Protein AF-A0A7W9UXQ5-F1 (afdb_monomer_lite)

Sequence (176 aa):
MRLSAMPLSDRRCRQCYKRSQRRKWVKCVKIIYSHMVSPLAALTPMPRRPRPPCSVPGCPELTARGGRCAAHEREANADRASRGGAVYTTRWQRIRRAYLYANPWCVLCGQPANVADHFPLSRREMIARGEVNPDAAKHLRPLCIGCHNRETARNQPGGFAAEARSRREASERPPF

Radius of gyration: 30.86 Å; chains: 1; bounding box: 68×86×68 Å

Secondary structure (DSSP, 8-state):
----------SSHHHHHHHHHTTTSSSSSSSS---S-----------PPPPPBPSSTT--PBPSSSS--HHHHHHHHHHHHHTTTTTT-HHHHHHHHHHHHH--B-TTT-SBP-EEEE-SS-HHHHHHTT-S-TTSGGGEEEE-HHHHHHHHHHHS--THHHHHHHHHHHHS----

Structure (mmCIF, N/CA/C/O backbone):
data_AF-A0A7W9UXQ5-F1
#
_entry.id   AF-A0A7W9UXQ5-F1
#
loop_
_atom_site.group_PDB
_atom_site.id
_atom_site.type_symbol
_atom_site.label_atom_id
_atom_site.label_alt_id
_atom_site.label_comp_id
_atom_site.label_asym_id
_atom_site.label_entity_id
_atom_site.label_seq_id
_atom_site.pdbx_PDB_ins_code
_atom_site.Cartn_x
_atom_site.Cartn_y
_atom_site.Cartn_z
_atom_site.occupancy
_atom_site.B_iso_or_equiv
_atom_site.auth_seq_id
_atom_site.auth_comp_id
_atom_site.auth_asym_id
_atom_site.auth_atom_id
_atom_site.pdbx_PDB_model_num
ATOM 1 N N . MET A 1 1 ? -38.055 52.981 1.848 1.00 45.31 1 MET A N 1
ATOM 2 C CA . MET A 1 1 ? -37.901 51.809 0.959 1.00 45.31 1 MET A CA 1
ATOM 3 C C . MET A 1 1 ? -36.471 51.796 0.444 1.00 45.31 1 MET A C 1
ATOM 5 O O . MET A 1 1 ? -36.092 52.679 -0.311 1.00 45.31 1 MET A O 1
ATOM 9 N N . ARG A 1 2 ? -35.639 50.900 0.988 1.00 38.50 2 ARG A N 1
ATOM 10 C CA . ARG A 1 2 ? -34.203 50.812 0.689 1.00 38.50 2 ARG A CA 1
ATOM 11 C C . ARG A 1 2 ? -34.004 50.002 -0.590 1.00 38.50 2 ARG A C 1
ATOM 13 O O . ARG A 1 2 ? -34.413 48.849 -0.648 1.00 38.50 2 ARG A O 1
ATOM 20 N N . LEU A 1 3 ? -33.359 50.607 -1.581 1.00 37.62 3 LEU A N 1
ATOM 21 C CA . LEU A 1 3 ? -32.769 49.899 -2.711 1.00 37.62 3 LEU A CA 1
ATOM 22 C C . LEU A 1 3 ? -31.503 49.197 -2.206 1.00 37.62 3 LEU A C 1
ATOM 24 O O . LEU A 1 3 ? -30.499 49.852 -1.930 1.00 37.62 3 LEU A O 1
ATOM 28 N N . SER A 1 4 ? -31.559 47.876 -2.054 1.00 37.41 4 SER A N 1
ATOM 29 C CA . SER A 1 4 ? -30.368 47.045 -1.878 1.00 37.41 4 SER A CA 1
ATOM 30 C C . SER A 1 4 ? -29.960 46.456 -3.224 1.00 37.41 4 SER A C 1
ATOM 32 O O . SER A 1 4 ? -30.755 45.853 -3.937 1.00 37.41 4 SER A O 1
ATOM 34 N N . ALA A 1 5 ? -28.694 46.689 -3.550 1.00 39.09 5 ALA A N 1
ATOM 35 C CA . ALA A 1 5 ? -27.985 46.246 -4.736 1.00 39.09 5 ALA A CA 1
ATOM 36 C C . ALA A 1 5 ? -27.755 44.730 -4.775 1.00 39.09 5 ALA A C 1
ATOM 38 O O . ALA A 1 5 ? -27.522 44.145 -3.724 1.00 39.09 5 ALA A O 1
ATOM 39 N N . MET A 1 6 ? -27.658 44.159 -5.986 1.00 37.50 6 MET A N 1
ATOM 40 C CA . MET A 1 6 ? -26.639 43.166 -6.381 1.00 37.50 6 MET A CA 1
ATOM 41 C C . MET A 1 6 ? -26.555 43.052 -7.919 1.00 37.50 6 MET A C 1
ATOM 43 O O . MET A 1 6 ? -27.543 42.675 -8.545 1.00 37.50 6 MET A O 1
ATOM 47 N N . PRO A 1 7 ? -25.387 43.284 -8.551 1.00 43.84 7 PRO A N 1
ATOM 48 C CA . PRO A 1 7 ? -25.102 42.806 -9.897 1.00 43.84 7 PRO A CA 1
ATOM 49 C C . PRO A 1 7 ? -24.145 41.605 -9.841 1.00 43.84 7 PRO A C 1
ATOM 51 O O . PRO A 1 7 ? -22.994 41.723 -9.418 1.00 43.84 7 PRO A O 1
ATOM 54 N N . LEU A 1 8 ? -24.593 40.446 -10.322 1.00 51.50 8 LEU A N 1
ATOM 55 C CA . LEU A 1 8 ? -23.713 39.329 -10.664 1.00 51.50 8 LEU A CA 1
ATOM 56 C C . LEU A 1 8 ? -24.001 38.880 -12.089 1.00 51.50 8 LEU A C 1
ATOM 58 O O . LEU A 1 8 ? -24.716 37.917 -12.339 1.00 51.50 8 LEU A O 1
ATOM 62 N N . SER A 1 9 ? -23.371 39.554 -13.039 1.00 49.84 9 SER A N 1
ATOM 63 C CA . SER A 1 9 ? -22.971 38.889 -14.265 1.00 49.84 9 SER A CA 1
ATOM 64 C C . SER A 1 9 ? -21.660 39.489 -14.758 1.00 49.84 9 SER A C 1
ATOM 66 O O . SER A 1 9 ? -21.407 40.687 -14.684 1.00 49.84 9 SER A O 1
ATOM 68 N N . ASP A 1 10 ? -20.811 38.599 -15.255 1.00 54.41 10 ASP A N 1
ATOM 69 C CA . ASP A 1 10 ? -19.906 38.923 -16.347 1.00 54.41 10 ASP A CA 1
ATOM 70 C C . ASP A 1 10 ? -18.495 39.481 -16.052 1.00 54.41 10 ASP A C 1
ATOM 72 O O . ASP A 1 10 ? -18.011 40.433 -16.666 1.00 54.41 10 ASP A O 1
ATOM 76 N N . ARG A 1 11 ? -17.736 38.805 -15.174 1.00 50.84 11 ARG A N 1
ATOM 77 C CA . ARG A 1 11 ? -16.256 38.932 -15.148 1.00 50.84 11 ARG A CA 1
ATOM 78 C C . ARG A 1 11 ? -15.508 37.860 -15.947 1.00 50.84 11 ARG A C 1
ATOM 80 O O . ARG A 1 11 ? -14.288 37.943 -16.061 1.00 50.84 11 ARG A O 1
ATOM 87 N N . ARG A 1 12 ? -16.197 36.872 -16.532 1.00 45.88 12 ARG A N 1
ATOM 88 C CA . ARG A 1 12 ? -15.549 35.833 -17.361 1.00 45.88 12 ARG A CA 1
ATOM 89 C C . ARG A 1 12 ? -15.485 36.173 -18.856 1.00 45.88 12 ARG A C 1
ATOM 91 O O . ARG A 1 12 ? -14.616 35.622 -19.528 1.00 45.88 12 ARG A O 1
ATOM 98 N N . CYS A 1 13 ? -16.280 37.117 -19.371 1.00 52.88 13 CYS A N 1
ATOM 99 C CA . CYS A 1 13 ? -16.258 37.453 -20.802 1.00 52.88 13 CYS A CA 1
ATOM 100 C C . CYS A 1 13 ? -15.129 38.432 -21.204 1.00 52.88 13 CYS A C 1
ATOM 102 O O . CYS A 1 13 ? -14.485 38.257 -22.243 1.00 52.88 13 CYS A O 1
ATOM 104 N N . ARG A 1 14 ? -14.759 39.411 -20.360 1.00 49.56 14 ARG A N 1
ATOM 105 C CA . ARG A 1 14 ? -13.742 40.430 -20.729 1.00 49.56 14 ARG A CA 1
ATOM 106 C C . ARG A 1 14 ? -12.304 39.905 -20.858 1.00 49.56 14 ARG A C 1
ATOM 108 O O . ARG A 1 14 ? -11.522 40.465 -21.632 1.00 49.56 14 ARG A O 1
ATOM 115 N N . GLN A 1 15 ? -11.939 38.836 -20.146 1.00 51.62 15 GLN A N 1
ATOM 116 C CA . GLN A 1 15 ? -10.572 38.291 -20.183 1.00 51.62 15 GLN A CA 1
ATOM 117 C C . GLN A 1 15 ? -10.300 37.468 -21.461 1.00 51.62 15 GLN A C 1
ATOM 119 O O . GLN A 1 15 ? -9.174 37.465 -21.960 1.00 51.62 15 GLN A O 1
ATOM 124 N N . CYS A 1 16 ? -11.322 36.812 -22.031 1.00 45.91 16 CYS A N 1
ATOM 125 C CA . CYS A 1 16 ? -11.189 36.057 -23.284 1.00 45.91 16 CYS A CA 1
ATOM 126 C C . CYS A 1 16 ? -11.163 36.967 -24.522 1.00 45.91 16 CYS A C 1
ATOM 128 O O . CYS A 1 16 ? -10.369 36.728 -25.436 1.00 45.91 16 CYS A O 1
ATOM 130 N N . TYR A 1 17 ? -11.932 38.062 -24.533 1.00 46.97 17 TYR A N 1
ATOM 131 C CA . TYR A 1 17 ? -11.958 38.992 -25.668 1.00 46.97 17 TYR A CA 1
ATOM 132 C C . TYR A 1 17 ? -10.601 39.689 -25.893 1.00 46.97 17 TYR A C 1
ATOM 134 O O . TYR A 1 17 ? -10.087 39.701 -27.014 1.00 46.97 17 TYR A O 1
ATOM 142 N N . LYS A 1 18 ? -9.928 40.141 -24.820 1.00 44.19 18 LYS A N 1
ATOM 143 C CA . LYS A 1 18 ? -8.582 40.749 -24.909 1.00 44.19 18 LYS A CA 1
ATOM 144 C C . LYS A 1 18 ? -7.484 39.768 -25.354 1.00 44.19 18 LYS A C 1
ATOM 146 O O . LYS A 1 18 ? -6.454 40.199 -25.874 1.00 44.19 18 LYS A O 1
ATOM 151 N N . ARG A 1 19 ? -7.688 38.454 -25.190 1.00 46.56 19 ARG A N 1
ATOM 152 C CA . ARG A 1 19 ? -6.713 37.413 -25.570 1.00 46.56 19 ARG A CA 1
ATOM 153 C C . ARG A 1 19 ? -6.873 36.936 -27.020 1.00 46.56 19 ARG A C 1
ATOM 155 O O . ARG A 1 19 ? -5.905 36.421 -27.580 1.00 46.56 19 ARG A O 1
ATOM 162 N N . SER A 1 20 ? -8.043 37.147 -27.635 1.00 45.28 20 SER A N 1
ATOM 163 C CA . SER A 1 20 ? -8.294 36.818 -29.049 1.00 45.28 20 SER A CA 1
ATOM 164 C C . SER A 1 20 ? -7.866 37.932 -30.018 1.00 45.28 20 SER A C 1
ATOM 166 O O . SER A 1 20 ? -7.394 37.631 -31.113 1.00 45.28 20 SER A O 1
ATOM 168 N N . GLN A 1 21 ? -7.904 39.206 -29.602 1.00 49.97 21 GLN A N 1
ATOM 169 C CA . GLN A 1 21 ? -7.486 40.324 -30.462 1.00 49.97 21 GLN A CA 1
ATOM 170 C C . GLN A 1 21 ? -5.966 40.563 -30.515 1.00 49.97 21 GLN A C 1
ATOM 172 O O . GLN A 1 21 ? -5.457 41.040 -31.525 1.00 49.97 21 GLN A O 1
ATOM 177 N N . ARG A 1 22 ? -5.187 40.130 -29.512 1.00 46.41 22 ARG A N 1
ATOM 178 C CA . ARG A 1 22 ? -3.706 40.166 -29.582 1.00 46.41 22 ARG A CA 1
ATOM 179 C C . ARG A 1 22 ? -3.087 39.107 -30.506 1.00 46.41 22 ARG A C 1
ATOM 181 O O . ARG A 1 22 ? -1.882 39.131 -30.725 1.00 46.41 22 ARG A O 1
ATOM 188 N N . ARG A 1 23 ? -3.880 38.181 -31.060 1.00 48.47 23 ARG A N 1
ATOM 189 C CA . ARG A 1 23 ? -3.394 37.118 -31.964 1.00 48.47 23 ARG A CA 1
ATOM 190 C C . ARG A 1 23 ? -3.613 37.406 -33.454 1.00 48.47 23 ARG A C 1
ATOM 192 O O . ARG A 1 23 ? -3.160 36.612 -34.273 1.00 48.47 23 ARG A O 1
ATOM 199 N N . LYS A 1 24 ? -4.260 38.523 -33.814 1.00 47.62 24 LYS A N 1
ATOM 200 C CA . LYS A 1 24 ? -4.550 38.883 -35.217 1.00 47.62 24 LYS A CA 1
ATOM 201 C C . LYS A 1 24 ? -3.796 40.112 -35.753 1.00 47.62 24 LYS A C 1
ATOM 203 O O . LYS A 1 24 ? -3.782 40.294 -36.959 1.00 47.62 24 LYS A O 1
ATOM 208 N N . TRP A 1 25 ? -3.088 40.881 -34.919 1.00 43.88 25 TRP A N 1
ATOM 209 C CA . TRP A 1 25 ? -2.347 42.084 -35.360 1.00 43.88 25 TRP A CA 1
ATOM 210 C C . TRP A 1 25 ? -0.835 41.908 -35.577 1.00 43.88 25 TRP A C 1
ATOM 212 O O . TRP A 1 25 ? -0.168 42.834 -36.017 1.00 43.88 25 TRP A O 1
ATOM 222 N N . VAL A 1 26 ? -0.279 40.722 -35.322 1.00 44.81 26 VAL A N 1
ATOM 223 C CA . VAL A 1 26 ? 1.154 40.437 -35.568 1.00 44.81 26 VAL A CA 1
ATOM 224 C C . VAL A 1 26 ? 1.407 39.650 -36.858 1.00 44.81 26 VAL A C 1
ATOM 226 O O . VAL A 1 26 ? 2.549 39.325 -37.161 1.00 44.81 26 VAL A O 1
ATOM 229 N N . LYS A 1 27 ? 0.355 39.344 -37.633 1.00 48.41 27 LYS A N 1
ATOM 230 C CA . LYS A 1 27 ? 0.447 38.532 -38.859 1.00 48.41 27 LYS A CA 1
ATOM 231 C C . LYS A 1 27 ? 0.342 39.311 -40.182 1.00 48.41 27 LYS A C 1
ATOM 233 O O . LYS A 1 27 ? 0.508 38.684 -41.217 1.00 48.41 27 LYS A O 1
ATOM 238 N N . CYS A 1 28 ? 0.142 40.635 -40.177 1.00 47.53 28 CYS A N 1
ATOM 239 C CA . CYS A 1 28 ? -0.070 41.402 -41.422 1.00 47.53 28 CYS A CA 1
ATOM 240 C C . CYS A 1 28 ? 1.044 42.383 -41.841 1.00 47.53 28 CYS A C 1
ATOM 242 O O . CYS A 1 28 ? 0.967 42.893 -42.949 1.00 47.53 28 CYS A O 1
ATOM 244 N N . VAL A 1 29 ? 2.097 42.638 -41.053 1.00 47.03 29 VAL A N 1
ATOM 245 C CA . VAL A 1 29 ? 3.143 43.632 -41.431 1.00 47.03 29 VAL A CA 1
ATOM 246 C C . VAL A 1 29 ? 4.540 43.010 -41.490 1.00 47.03 29 VAL A C 1
ATOM 248 O O . VAL A 1 29 ? 5.526 43.583 -41.041 1.00 47.03 29 VAL A O 1
ATOM 251 N N . LYS A 1 30 ? 4.647 41.782 -42.001 1.00 42.69 30 LYS A N 1
ATOM 252 C CA . LYS A 1 30 ? 5.954 41.120 -42.168 1.00 42.69 30 LYS A CA 1
ATOM 253 C C . LYS A 1 30 ? 6.104 40.385 -43.498 1.00 42.69 30 LYS A C 1
ATOM 255 O O . LYS A 1 30 ? 6.850 39.422 -43.584 1.00 42.69 30 LYS A O 1
ATOM 260 N N . ILE A 1 31 ? 5.367 40.839 -44.512 1.00 48.56 31 ILE A N 1
ATOM 261 C CA . ILE A 1 31 ? 5.354 40.238 -45.854 1.00 48.56 31 ILE A CA 1
ATOM 262 C C . ILE A 1 31 ? 6.028 41.142 -46.911 1.00 48.56 31 ILE A C 1
ATOM 264 O O . ILE A 1 31 ? 6.266 40.678 -48.014 1.00 48.56 31 ILE A O 1
ATOM 268 N N . ILE A 1 32 ? 6.430 42.388 -46.603 1.00 50.97 32 ILE A N 1
ATOM 269 C CA . ILE A 1 32 ? 6.844 43.348 -47.662 1.00 50.97 32 ILE A CA 1
ATOM 270 C C . ILE A 1 32 ? 8.326 43.785 -47.625 1.00 50.97 32 ILE A C 1
ATOM 272 O O . ILE A 1 32 ? 8.765 44.507 -48.503 1.00 50.97 32 ILE A O 1
ATOM 276 N N . TYR A 1 33 ? 9.171 43.295 -46.714 1.00 42.50 33 TYR A N 1
ATOM 277 C CA . TYR A 1 33 ? 10.624 43.553 -46.814 1.00 42.50 33 TYR A CA 1
ATOM 278 C C . TYR A 1 33 ? 11.416 42.260 -46.625 1.00 42.50 33 TYR A C 1
ATOM 280 O O . TYR A 1 33 ? 11.984 41.990 -45.572 1.00 42.50 33 TYR A O 1
ATOM 288 N N . SER A 1 34 ? 11.376 41.418 -47.658 1.00 47.41 34 SER A N 1
ATOM 289 C CA . SER A 1 34 ? 12.146 40.174 -47.766 1.00 47.41 34 SER A CA 1
ATOM 290 C C . SER A 1 34 ? 12.883 40.107 -49.105 1.00 47.41 34 SER A C 1
ATOM 292 O O . SER A 1 34 ? 12.887 39.074 -49.767 1.00 47.41 34 SER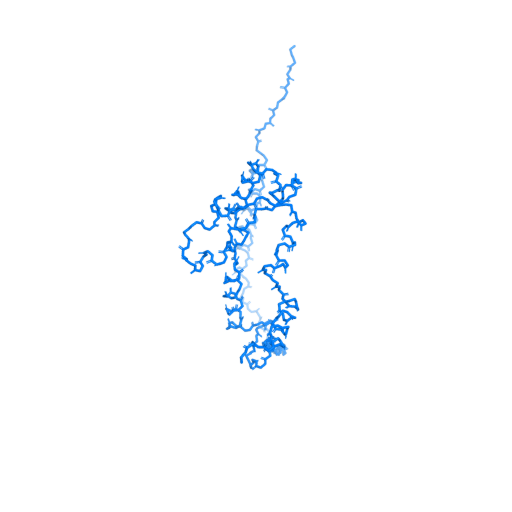 A O 1
ATOM 294 N N . HIS A 1 35 ? 13.509 41.207 -49.519 1.00 56.06 35 HIS A N 1
ATOM 295 C CA . HIS A 1 35 ? 14.478 41.181 -50.605 1.00 56.06 35 HIS A CA 1
ATOM 296 C C . HIS A 1 35 ? 15.715 41.975 -50.192 1.00 56.06 35 HIS A C 1
ATOM 298 O O . HIS A 1 35 ? 15.607 43.130 -49.799 1.00 56.06 35 HIS A O 1
ATOM 304 N N . MET A 1 36 ? 16.868 41.309 -50.323 1.00 54.41 36 MET A N 1
ATOM 305 C CA . MET A 1 36 ? 18.228 41.851 -50.252 1.00 54.41 36 MET A CA 1
ATOM 306 C C . MET A 1 36 ? 18.700 42.256 -48.851 1.00 54.41 36 MET A C 1
ATOM 308 O O . MET A 1 36 ? 18.520 43.394 -48.454 1.00 54.41 36 MET A O 1
ATOM 312 N N . VAL A 1 37 ? 19.303 41.325 -48.099 1.00 50.72 37 VAL A N 1
ATOM 313 C CA . VAL A 1 37 ? 20.771 41.183 -47.977 1.00 50.72 37 VAL A CA 1
ATOM 314 C C . VAL A 1 37 ? 21.066 39.842 -47.291 1.00 50.72 37 VAL A C 1
ATOM 316 O O . VAL A 1 37 ? 20.641 39.611 -46.161 1.00 50.72 37 VAL A O 1
ATOM 319 N N 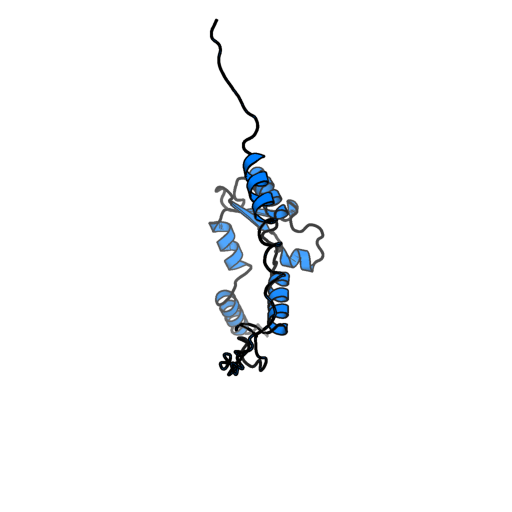. SER A 1 38 ? 21.799 38.957 -47.962 1.00 54.31 38 SER A N 1
ATOM 320 C CA . SER A 1 38 ? 22.471 37.832 -47.306 1.00 54.31 38 SER A CA 1
ATOM 321 C C . SER A 1 38 ? 23.799 38.319 -46.733 1.00 54.31 38 SER A C 1
ATOM 323 O O . SER A 1 38 ? 24.610 38.839 -47.497 1.00 54.31 38 SER A O 1
ATOM 325 N N . PRO A 1 39 ? 24.110 38.051 -45.458 1.00 53.97 39 PRO A N 1
ATOM 326 C CA . PRO A 1 39 ? 25.469 37.770 -45.052 1.00 53.97 39 PRO A CA 1
ATOM 327 C C . PRO A 1 39 ? 25.636 36.253 -44.964 1.00 53.97 39 PRO A C 1
ATOM 329 O O . PRO A 1 39 ? 24.914 35.564 -44.241 1.00 53.97 39 PRO A O 1
ATOM 332 N N . LEU A 1 40 ? 26.614 35.738 -45.705 1.00 57.25 40 LEU A N 1
ATOM 333 C CA . LEU A 1 40 ? 27.225 34.430 -45.484 1.00 57.25 40 LEU A CA 1
ATOM 334 C C . LEU A 1 40 ? 27.864 34.414 -44.083 1.00 57.25 40 LEU A C 1
ATOM 336 O O . LEU A 1 40 ? 29.067 34.595 -43.933 1.00 57.25 40 LEU A O 1
ATOM 340 N N . ALA A 1 41 ? 27.058 34.226 -43.040 1.00 54.41 41 ALA A N 1
ATOM 341 C CA . ALA A 1 41 ? 27.551 33.849 -41.725 1.00 54.41 41 ALA A CA 1
ATOM 342 C C . ALA A 1 41 ? 27.675 32.324 -41.709 1.00 54.41 41 ALA A C 1
ATOM 344 O O . ALA A 1 41 ? 26.687 31.600 -41.573 1.00 54.41 41 ALA A O 1
ATOM 345 N N . ALA A 1 42 ? 28.900 31.841 -41.902 1.00 58.88 42 ALA A N 1
ATOM 346 C CA . ALA A 1 42 ? 29.256 30.451 -41.686 1.00 58.88 42 ALA A CA 1
ATOM 347 C C . ALA A 1 42 ? 28.843 30.038 -40.261 1.00 58.88 42 ALA A C 1
ATOM 349 O O . ALA A 1 42 ? 29.451 30.449 -39.274 1.00 58.88 42 ALA A O 1
ATOM 350 N N . LEU A 1 43 ? 27.780 29.239 -40.157 1.00 60.88 43 LEU A N 1
ATOM 351 C CA . LEU A 1 43 ? 27.391 28.549 -38.935 1.00 60.88 43 LEU A CA 1
ATOM 352 C C . LEU A 1 43 ? 28.469 27.505 -38.641 1.00 60.88 43 LEU A C 1
ATOM 354 O O . LEU A 1 43 ? 28.411 26.395 -39.162 1.00 60.88 43 LEU A O 1
ATOM 358 N N . THR A 1 44 ? 29.458 27.835 -37.817 1.00 64.81 44 THR A N 1
ATOM 359 C CA . THR A 1 44 ? 30.243 26.804 -37.138 1.00 64.81 44 THR A CA 1
ATOM 360 C C . THR A 1 44 ? 29.290 26.084 -36.175 1.00 64.81 44 THR A C 1
ATOM 362 O O . THR A 1 44 ? 28.785 26.704 -35.234 1.00 64.81 44 THR A O 1
ATOM 365 N N . PRO A 1 45 ? 28.938 24.802 -36.405 1.00 70.81 45 PRO A N 1
ATOM 366 C CA . PRO A 1 45 ? 28.068 24.086 -35.488 1.00 70.81 45 PRO A CA 1
ATOM 367 C C . PRO A 1 45 ? 28.812 23.940 -34.163 1.00 70.81 45 PRO A C 1
ATOM 369 O O . PRO A 1 45 ? 29.785 23.194 -34.069 1.00 70.81 45 PRO A O 1
ATOM 372 N N . MET A 1 46 ? 28.361 24.662 -33.136 1.00 72.31 46 MET A N 1
ATOM 373 C CA . MET A 1 46 ? 28.848 24.464 -31.774 1.00 72.31 46 MET A CA 1
ATOM 374 C C . MET A 1 46 ? 28.738 22.970 -31.439 1.00 72.31 46 MET A C 1
ATOM 376 O O . MET A 1 46 ? 27.655 22.394 -31.634 1.00 72.31 46 MET A O 1
ATOM 380 N N . PRO A 1 47 ? 29.822 22.319 -30.977 1.00 75.88 47 PRO A N 1
ATOM 381 C CA . PRO A 1 47 ? 29.801 20.895 -30.698 1.00 75.88 47 PRO A CA 1
ATOM 382 C C . PRO A 1 47 ? 28.716 20.621 -29.660 1.00 75.88 47 PRO A C 1
ATOM 384 O O . PRO A 1 47 ? 28.747 21.114 -28.531 1.00 75.88 47 PRO A O 1
ATOM 387 N N . ARG A 1 48 ? 27.699 19.860 -30.067 1.00 76.50 48 ARG A N 1
ATOM 388 C CA . ARG A 1 48 ? 26.650 19.425 -29.149 1.00 76.50 48 ARG A CA 1
ATOM 389 C C . ARG A 1 48 ? 27.269 18.448 -28.162 1.00 76.50 48 ARG A C 1
ATOM 391 O O . ARG A 1 48 ? 28.070 17.600 -28.551 1.00 76.50 48 ARG A O 1
ATOM 398 N N . ARG A 1 49 ? 26.853 18.545 -26.898 1.00 80.50 49 ARG A N 1
ATOM 399 C CA . ARG A 1 49 ? 27.216 17.573 -25.863 1.00 80.50 49 ARG A CA 1
ATOM 400 C C . ARG A 1 49 ? 27.014 16.149 -26.407 1.00 80.50 49 ARG A C 1
ATOM 402 O O . ARG A 1 49 ? 25.928 15.883 -26.936 1.00 80.50 49 ARG A O 1
ATOM 409 N N . PRO A 1 50 ? 28.005 15.248 -26.274 1.00 84.44 50 PRO A N 1
ATOM 410 C CA . PRO A 1 50 ? 27.826 13.846 -26.618 1.00 84.44 50 PRO A CA 1
ATOM 411 C C . PRO A 1 50 ? 26.597 13.279 -25.912 1.00 84.44 50 PRO A C 1
ATOM 413 O O . PRO A 1 50 ? 26.295 13.652 -24.774 1.00 84.44 50 PRO A O 1
ATOM 416 N N . ARG A 1 51 ? 25.876 12.388 -26.594 1.00 88.50 51 ARG A N 1
ATOM 417 C CA . ARG A 1 51 ? 24.742 11.701 -25.978 1.00 88.50 51 ARG A CA 1
ATOM 418 C C . ARG A 1 51 ? 25.261 10.881 -24.789 1.00 88.50 51 ARG A C 1
ATOM 420 O O . ARG A 1 51 ? 26.162 10.071 -24.994 1.00 88.50 51 ARG A O 1
ATOM 427 N N . PRO A 1 52 ? 24.753 11.091 -23.566 1.00 91.00 52 PRO A N 1
ATOM 428 C CA . PRO A 1 52 ? 25.189 10.318 -22.410 1.00 91.00 52 PRO A CA 1
ATOM 429 C C . PRO A 1 52 ? 24.734 8.854 -22.519 1.00 91.00 52 PRO A C 1
ATOM 431 O O . PRO A 1 52 ? 23.657 8.594 -23.070 1.00 91.00 52 PRO A O 1
ATOM 434 N N . PRO A 1 53 ? 25.504 7.903 -21.965 1.00 92.88 53 PRO A N 1
ATOM 435 C CA . PRO A 1 53 ? 25.121 6.498 -21.954 1.00 92.88 53 PRO A CA 1
ATOM 436 C C . PRO A 1 53 ? 23.861 6.263 -21.115 1.00 92.88 53 PRO A C 1
ATOM 438 O O . PRO A 1 53 ? 23.476 7.083 -20.273 1.00 92.88 53 PRO A O 1
ATOM 441 N N . CYS A 1 54 ? 23.211 5.130 -21.358 1.00 94.50 54 CYS A N 1
ATOM 442 C CA . CYS A 1 54 ? 22.118 4.637 -20.538 1.00 94.50 54 CYS A CA 1
ATOM 443 C C . CYS A 1 54 ? 22.570 4.461 -19.079 1.00 94.50 54 CYS A C 1
ATOM 445 O O . CYS A 1 54 ? 23.658 3.968 -18.801 1.00 94.50 54 CYS A O 1
ATOM 447 N N . SER A 1 55 ? 21.706 4.818 -18.129 1.00 92.44 55 SER A N 1
ATOM 448 C CA . SER A 1 55 ? 21.982 4.695 -16.693 1.00 92.44 55 SER A CA 1
ATOM 449 C C . SER A 1 55 ? 21.933 3.257 -16.160 1.00 92.44 55 SER A C 1
ATOM 451 O O . SER A 1 55 ? 22.158 3.052 -14.971 1.00 92.44 55 SER A O 1
ATOM 453 N N . VAL A 1 56 ? 21.553 2.277 -16.985 1.00 90.88 56 VAL A N 1
ATOM 454 C CA . VAL A 1 56 ? 21.549 0.859 -16.599 1.00 90.88 56 VAL A CA 1
ATOM 455 C C . VAL A 1 56 ? 22.951 0.281 -16.832 1.00 90.88 56 VAL A C 1
ATOM 457 O O . VAL A 1 56 ? 23.433 0.361 -17.966 1.00 90.88 56 VAL A O 1
ATOM 460 N N . PRO A 1 57 ? 23.613 -0.284 -15.800 1.00 90.12 57 PRO A N 1
ATOM 461 C CA . PRO A 1 57 ? 24.950 -0.861 -15.933 1.00 90.12 57 PRO A CA 1
ATOM 462 C C . PRO A 1 57 ? 25.030 -1.887 -17.070 1.00 90.12 57 PRO A C 1
ATOM 464 O O . PRO A 1 57 ? 24.158 -2.741 -17.196 1.00 90.12 57 PRO A O 1
ATOM 467 N N . GLY A 1 58 ? 26.070 -1.798 -17.9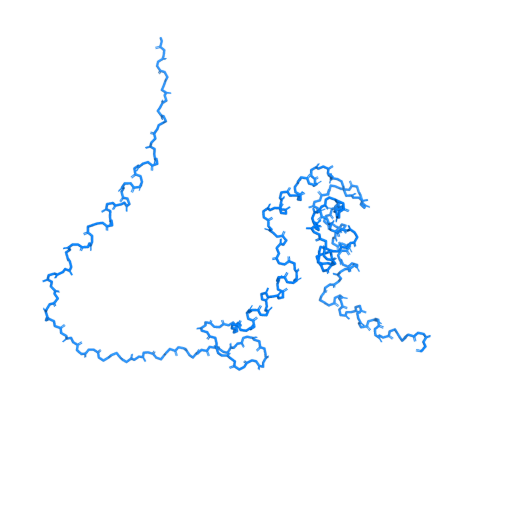03 1.00 90.50 58 GLY A N 1
ATOM 468 C CA . GLY A 1 58 ? 26.292 -2.718 -19.027 1.00 90.50 58 GLY A CA 1
ATOM 469 C C . GLY A 1 58 ? 25.490 -2.417 -20.300 1.00 90.50 58 GLY A C 1
ATOM 470 O O . GLY A 1 58 ? 25.674 -3.103 -21.300 1.00 90.50 58 GLY A O 1
ATOM 471 N N . CYS A 1 59 ? 24.633 -1.389 -20.316 1.00 91.56 59 CYS A N 1
ATOM 472 C CA . CYS A 1 59 ? 23.901 -1.001 -21.521 1.00 91.56 59 CYS A CA 1
ATOM 473 C C . CYS A 1 59 ? 24.733 -0.047 -22.405 1.00 91.56 59 CYS A C 1
ATOM 475 O O . CYS A 1 59 ? 25.046 1.058 -21.955 1.00 91.56 59 CYS A O 1
ATOM 477 N N . PRO A 1 60 ? 25.041 -0.403 -23.670 1.00 89.81 60 PRO A N 1
ATOM 478 C CA . PRO A 1 60 ? 25.836 0.447 -24.563 1.00 89.81 60 PRO A CA 1
ATOM 479 C C . PRO A 1 60 ? 25.034 1.593 -25.210 1.00 89.81 60 PRO A C 1
ATOM 481 O O . PRO A 1 60 ? 25.607 2.447 -25.882 1.00 89.81 60 PRO A O 1
ATOM 484 N N . GLU A 1 61 ? 23.710 1.618 -25.039 1.00 92.12 61 GLU A N 1
ATOM 485 C CA . GLU A 1 61 ? 22.818 2.552 -25.734 1.00 92.12 61 GLU A CA 1
ATOM 486 C C . GLU A 1 61 ? 22.985 3.999 -25.241 1.00 92.12 61 GLU A C 1
ATOM 488 O O . GLU A 1 61 ? 23.046 4.257 -24.036 1.00 92.12 61 GLU A O 1
ATOM 493 N N . LEU A 1 62 ? 22.983 4.966 -26.167 1.00 91.31 62 LEU A N 1
ATOM 494 C CA . LEU A 1 62 ? 23.128 6.389 -25.854 1.00 91.31 62 LEU A CA 1
ATOM 495 C C . LEU A 1 62 ? 21.770 7.101 -25.811 1.00 91.31 62 LEU A C 1
ATOM 497 O O . LEU A 1 62 ? 20.947 7.002 -26.719 1.00 91.31 62 LEU A O 1
ATOM 501 N N . THR A 1 63 ? 21.546 7.909 -24.781 1.00 90.75 63 THR A N 1
ATOM 502 C CA . THR A 1 63 ? 20.272 8.606 -24.552 1.00 90.75 63 THR A CA 1
ATOM 503 C C . THR A 1 63 ? 20.319 10.068 -24.993 1.00 90.75 63 THR A C 1
ATOM 505 O O . THR A 1 63 ? 21.369 10.704 -25.026 1.00 90.75 63 THR A O 1
ATOM 508 N N . ALA A 1 64 ? 19.163 10.647 -25.330 1.00 84.44 64 ALA A N 1
ATOM 509 C CA . ALA A 1 64 ? 19.104 12.026 -25.826 1.00 84.44 64 ALA A CA 1
ATOM 510 C C . ALA A 1 64 ? 19.380 13.090 -24.744 1.00 84.44 64 ALA A C 1
ATOM 512 O O . ALA A 1 64 ? 19.874 14.168 -25.068 1.00 84.44 64 ALA A O 1
ATOM 513 N N . ARG A 1 65 ? 19.032 12.819 -23.476 1.00 83.25 65 ARG A N 1
ATOM 514 C CA . ARG A 1 65 ? 19.143 13.782 -22.358 1.00 83.25 65 ARG A CA 1
ATOM 515 C C . ARG A 1 65 ? 19.755 13.190 -21.080 1.00 83.25 65 ARG A C 1
ATOM 517 O O . ARG A 1 65 ? 19.791 13.882 -20.068 1.00 83.25 65 ARG A O 1
ATOM 524 N N . GLY A 1 66 ? 20.231 11.944 -21.112 1.00 84.50 66 GLY A N 1
ATOM 525 C CA . GLY A 1 66 ? 20.575 11.168 -19.915 1.00 84.50 66 GLY A CA 1
ATOM 526 C C . GLY A 1 66 ? 19.419 10.283 -19.453 1.00 84.50 66 GLY A C 1
ATOM 527 O O . GLY A 1 66 ? 18.267 10.510 -19.826 1.00 84.50 66 GLY A O 1
ATOM 528 N N . GLY A 1 67 ? 19.731 9.279 -18.632 1.00 90.38 67 GLY A N 1
ATOM 529 C CA . GLY A 1 67 ? 18.750 8.363 -18.045 1.00 90.38 67 GLY A CA 1
ATOM 530 C C . GLY A 1 67 ? 18.713 6.994 -18.721 1.00 90.38 67 GLY A C 1
ATOM 531 O O . GLY A 1 67 ? 19.716 6.528 -19.252 1.00 90.38 67 GLY A O 1
ATOM 532 N N . ARG A 1 68 ? 17.558 6.324 -18.666 1.00 92.81 68 ARG A N 1
ATOM 533 C CA . ARG A 1 68 ? 17.368 5.001 -19.278 1.00 92.81 68 ARG A CA 1
ATOM 534 C C . ARG A 1 68 ? 17.103 5.140 -20.777 1.00 92.81 68 ARG A C 1
ATOM 536 O O . ARG A 1 68 ? 16.426 6.074 -21.197 1.00 92.81 68 ARG A O 1
ATOM 543 N N . CYS A 1 69 ? 17.612 4.208 -21.581 1.00 93.31 69 CYS A N 1
ATOM 544 C CA . CYS A 1 69 ? 17.224 4.106 -22.988 1.00 93.31 69 CYS A CA 1
ATOM 545 C C . CYS A 1 69 ? 15.760 3.656 -23.123 1.00 93.31 69 CYS A C 1
ATOM 547 O O . CYS A 1 69 ? 15.169 3.164 -22.163 1.00 93.31 69 CYS A O 1
ATOM 549 N N . ALA A 1 70 ? 15.180 3.770 -24.320 1.00 90.19 70 ALA A N 1
ATOM 550 C CA . ALA A 1 70 ? 13.773 3.433 -24.548 1.00 90.19 70 ALA A CA 1
ATOM 551 C C . ALA A 1 70 ? 13.418 1.989 -24.137 1.00 90.19 70 ALA A C 1
ATOM 553 O O . ALA A 1 70 ? 12.314 1.746 -23.660 1.00 90.19 70 ALA A O 1
ATOM 554 N N . ALA A 1 71 ? 14.344 1.036 -24.288 1.00 89.75 71 ALA A N 1
ATOM 555 C CA . ALA A 1 71 ? 14.146 -0.342 -23.838 1.00 89.75 71 ALA A CA 1
ATOM 556 C C . ALA A 1 71 ? 14.025 -0.425 -22.305 1.00 89.75 71 ALA A C 1
ATOM 558 O O . ALA A 1 71 ? 12.995 -0.857 -21.797 1.00 89.75 71 ALA A O 1
ATOM 559 N N . HIS A 1 72 ? 15.015 0.091 -21.574 1.00 92.06 72 HIS A N 1
ATOM 560 C CA . HIS A 1 72 ? 15.022 0.094 -20.106 1.00 92.06 72 HIS A CA 1
ATOM 561 C C . HIS A 1 72 ? 13.970 1.031 -19.489 1.00 92.06 72 HIS A C 1
ATOM 563 O O . HIS A 1 72 ? 13.570 0.875 -18.336 1.00 92.06 72 HIS A O 1
ATOM 569 N N . GLU A 1 73 ? 13.504 2.033 -20.231 1.00 89.69 73 GLU A N 1
ATOM 570 C CA . GLU A 1 73 ? 12.356 2.842 -19.838 1.00 89.69 73 GLU A CA 1
ATOM 571 C C . GLU A 1 73 ? 11.054 2.040 -19.942 1.00 89.69 73 GLU A C 1
ATOM 573 O O . GLU A 1 73 ? 10.252 2.073 -19.008 1.00 89.69 73 GLU A O 1
ATOM 578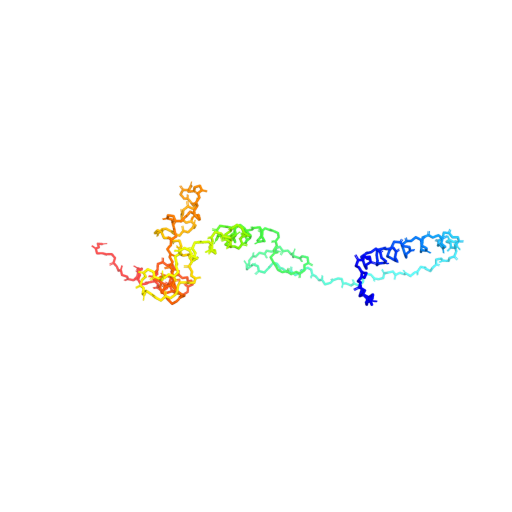 N N . ARG A 1 74 ? 10.860 1.275 -21.027 1.00 86.88 74 ARG A N 1
ATOM 579 C CA . ARG A 1 74 ? 9.715 0.361 -21.169 1.00 86.88 74 ARG A CA 1
ATOM 580 C C . ARG A 1 74 ? 9.732 -0.732 -20.113 1.00 86.88 74 ARG A C 1
ATOM 582 O O . ARG A 1 74 ? 8.703 -0.941 -19.486 1.00 86.88 74 ARG A O 1
ATOM 589 N N . GLU A 1 75 ? 10.876 -1.369 -19.884 1.00 86.56 75 GLU A N 1
ATOM 590 C CA . GLU A 1 75 ? 11.042 -2.390 -18.845 1.00 86.56 75 GLU A CA 1
ATOM 591 C C . GLU A 1 75 ? 10.700 -1.824 -17.467 1.00 86.56 75 GLU A C 1
ATOM 593 O O . GLU A 1 75 ? 9.816 -2.328 -16.784 1.00 86.56 75 GLU A O 1
ATOM 598 N N . ALA A 1 76 ? 11.279 -0.682 -17.097 1.00 83.31 76 ALA A N 1
ATOM 599 C CA . ALA A 1 76 ? 10.974 -0.072 -15.813 1.00 83.31 76 ALA A CA 1
ATOM 600 C C . ALA A 1 76 ? 9.514 0.401 -15.692 1.00 83.31 76 ALA A C 1
ATOM 602 O O . ALA A 1 76 ? 8.969 0.446 -14.589 1.00 83.31 76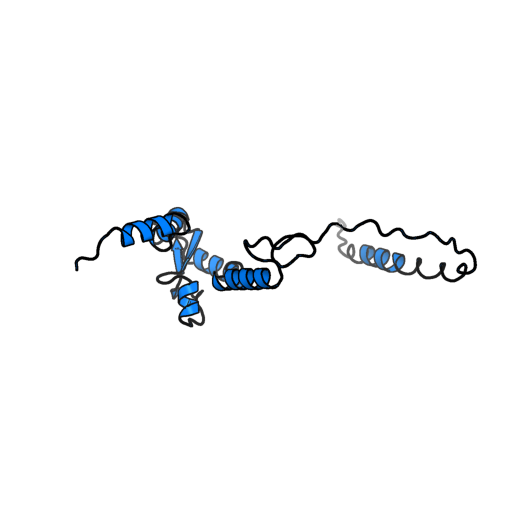 ALA A O 1
ATOM 603 N N . ASN A 1 77 ? 8.871 0.796 -16.792 1.00 80.00 77 ASN A N 1
ATOM 604 C CA . ASN A 1 77 ? 7.445 1.117 -16.794 1.00 80.00 77 ASN A CA 1
ATOM 605 C C . ASN A 1 77 ? 6.583 -0.146 -16.663 1.00 80.00 77 ASN A C 1
ATOM 607 O O . ASN A 1 77 ? 5.596 -0.114 -15.927 1.00 80.00 77 ASN A O 1
ATOM 611 N N . ALA A 1 78 ? 6.973 -1.252 -17.301 1.00 75.50 78 ALA A N 1
ATOM 612 C CA . ALA A 1 78 ? 6.342 -2.557 -17.131 1.00 75.50 78 ALA A CA 1
ATOM 613 C C . ALA A 1 78 ? 6.481 -3.048 -15.682 1.00 75.50 78 ALA A C 1
ATOM 615 O O . ALA A 1 78 ? 5.489 -3.450 -15.082 1.00 75.50 78 ALA A O 1
ATOM 616 N N . ASP A 1 79 ? 7.656 -2.886 -15.073 1.00 69.31 79 ASP A N 1
ATOM 617 C CA . ASP A 1 79 ? 7.895 -3.180 -13.659 1.00 69.31 79 ASP A CA 1
ATOM 618 C C . ASP A 1 79 ? 7.054 -2.312 -12.730 1.00 69.31 79 ASP A C 1
ATOM 620 O O . ASP A 1 79 ? 6.526 -2.785 -11.729 1.00 69.31 79 ASP A O 1
ATOM 624 N N . ARG A 1 80 ? 6.899 -1.018 -13.027 1.00 65.56 80 ARG A N 1
ATOM 625 C CA . ARG A 1 80 ? 6.008 -0.150 -12.241 1.00 65.56 80 ARG A CA 1
ATOM 626 C C . ARG A 1 80 ? 4.556 -0.595 -12.367 1.00 65.56 80 ARG A C 1
ATOM 628 O O . ARG A 1 80 ? 3.849 -0.604 -11.362 1.00 65.56 80 ARG A O 1
ATOM 635 N N . ALA A 1 81 ? 4.116 -0.964 -13.567 1.00 61.06 81 ALA A N 1
ATOM 636 C CA . ALA A 1 81 ? 2.765 -1.454 -13.810 1.00 61.06 81 ALA A CA 1
ATOM 637 C C . ALA A 1 81 ? 2.514 -2.783 -13.075 1.00 61.06 81 ALA A C 1
ATOM 639 O O . ALA A 1 81 ? 1.545 -2.886 -12.319 1.00 61.06 81 ALA A O 1
ATOM 640 N N . SER A 1 82 ? 3.431 -3.750 -13.192 1.00 58.62 82 SER A N 1
ATOM 641 C CA . SER A 1 82 ? 3.374 -5.049 -12.505 1.00 58.62 82 SER A CA 1
ATOM 642 C C . SER A 1 82 ? 3.477 -4.898 -10.986 1.00 58.62 82 SER A C 1
ATOM 644 O O . SER A 1 82 ? 2.808 -5.606 -10.225 1.00 58.62 82 SER A O 1
ATOM 646 N N . ARG A 1 83 ? 4.213 -3.884 -10.508 1.00 56.72 83 ARG A N 1
ATOM 647 C CA . ARG A 1 83 ? 4.288 -3.547 -9.085 1.00 56.72 83 ARG A CA 1
ATOM 648 C C . ARG A 1 83 ? 2.994 -2.954 -8.515 1.00 56.72 83 ARG A C 1
ATOM 650 O O . ARG A 1 83 ? 2.951 -2.657 -7.324 1.00 56.72 83 ARG A O 1
ATOM 657 N N . GLY A 1 84 ? 1.920 -2.885 -9.297 1.00 54.66 84 GLY A N 1
ATOM 658 C CA . GLY A 1 84 ? 0.631 -2.351 -8.873 1.00 54.66 84 GLY A CA 1
ATOM 659 C C . GLY A 1 84 ? 0.507 -0.867 -9.187 1.00 54.66 84 GLY A C 1
ATOM 660 O O . GLY A 1 84 ? -0.125 -0.139 -8.427 1.00 54.66 84 GLY A O 1
ATOM 661 N N . GLY A 1 85 ? 1.126 -0.416 -10.282 1.00 49.12 85 GLY A N 1
ATOM 662 C CA . GLY A 1 85 ? 1.175 0.965 -10.761 1.00 49.12 85 GLY A CA 1
ATOM 663 C C . GLY A 1 85 ? -0.185 1.518 -11.177 1.00 49.12 85 GLY A C 1
ATOM 664 O O . GLY A 1 85 ? -0.391 1.841 -12.335 1.00 49.12 85 GLY A O 1
ATOM 665 N N . ALA A 1 86 ? -1.107 1.603 -10.222 1.00 54.09 86 ALA A N 1
ATOM 666 C CA . ALA A 1 86 ? -2.319 2.406 -10.216 1.00 54.09 86 ALA A CA 1
ATOM 667 C C . ALA A 1 86 ? -2.997 2.375 -8.823 1.00 54.09 86 ALA A C 1
ATOM 669 O O . ALA A 1 86 ? -4.222 2.445 -8.738 1.00 54.09 86 ALA A O 1
ATOM 670 N N . VAL A 1 87 ? -2.242 2.307 -7.711 1.00 54.66 87 VAL A N 1
ATOM 671 C CA . VAL A 1 87 ? -2.814 2.497 -6.352 1.00 54.66 87 VAL A CA 1
ATOM 672 C C . VAL A 1 87 ? -3.446 3.896 -6.195 1.00 54.66 87 VAL A C 1
ATOM 674 O O . VAL A 1 87 ? -4.211 4.126 -5.275 1.00 54.66 87 VAL A O 1
ATOM 677 N N . TYR A 1 88 ? -3.215 4.839 -7.116 1.00 56.75 88 TYR A N 1
ATOM 678 C CA . TYR A 1 88 ? -3.718 6.218 -7.032 1.00 56.75 88 TYR A CA 1
ATOM 679 C C . TYR A 1 88 ? -4.756 6.587 -8.100 1.00 56.75 88 TYR A C 1
ATOM 681 O O . TYR A 1 88 ? -4.845 7.743 -8.507 1.00 56.75 88 TYR A O 1
ATOM 689 N N . THR A 1 89 ? -5.561 5.634 -8.574 1.00 75.38 89 THR A N 1
ATOM 690 C CA . THR A 1 89 ? -6.706 5.998 -9.427 1.00 75.38 89 THR A CA 1
ATOM 691 C C . THR A 1 89 ? -7.748 6.780 -8.620 1.00 75.38 89 THR A C 1
ATOM 693 O O . THR A 1 89 ? -7.975 6.518 -7.436 1.00 75.38 89 THR A O 1
ATOM 696 N N . THR A 1 90 ? -8.437 7.725 -9.263 1.00 85.50 90 THR A N 1
ATOM 697 C CA . THR A 1 90 ? -9.565 8.462 -8.657 1.00 85.50 90 THR A CA 1
ATOM 698 C C . THR A 1 90 ? -10.659 7.515 -8.148 1.00 85.50 90 THR A C 1
ATOM 700 O O . THR A 1 90 ? -11.274 7.767 -7.110 1.00 85.50 90 THR A O 1
ATOM 703 N N . ARG A 1 91 ? -10.851 6.377 -8.833 1.00 87.69 91 ARG A N 1
ATOM 704 C CA . ARG A 1 91 ? -11.736 5.281 -8.416 1.00 87.69 91 ARG A CA 1
ATOM 705 C C . ARG A 1 91 ? -11.341 4.717 -7.050 1.00 87.69 91 ARG A C 1
ATOM 707 O O . ARG A 1 91 ? -12.196 4.650 -6.169 1.00 87.69 91 ARG A O 1
ATOM 714 N N . TRP A 1 92 ? -10.071 4.353 -6.852 1.00 90.50 92 TRP A N 1
ATOM 715 C CA . TRP A 1 92 ? -9.606 3.817 -5.569 1.00 90.50 92 TRP A CA 1
ATOM 716 C C . TRP A 1 92 ? -9.780 4.820 -4.431 1.00 90.50 92 TRP A C 1
ATOM 718 O O . TRP A 1 92 ? -10.268 4.460 -3.366 1.00 90.50 92 TRP A O 1
ATOM 728 N N . GLN A 1 93 ? -9.463 6.097 -4.659 1.00 91.00 93 GLN A N 1
ATOM 729 C CA . GLN A 1 93 ? -9.642 7.129 -3.634 1.00 91.00 93 GLN A CA 1
ATOM 730 C C . GLN A 1 93 ? -11.098 7.225 -3.152 1.00 91.00 93 GLN A C 1
ATOM 732 O O . GLN A 1 93 ? -11.337 7.379 -1.952 1.00 91.00 93 GLN A O 1
ATOM 737 N N . ARG A 1 94 ? -12.070 7.096 -4.069 1.00 93.62 94 ARG A N 1
ATOM 738 C CA . ARG A 1 94 ? -13.502 7.066 -3.737 1.00 93.62 94 ARG A CA 1
ATOM 739 C C . ARG A 1 94 ? -13.872 5.807 -2.950 1.00 93.62 94 ARG A C 1
ATOM 741 O O . ARG A 1 94 ? -14.494 5.937 -1.899 1.00 93.62 94 ARG A O 1
ATOM 748 N N . ILE A 1 95 ? -13.468 4.627 -3.427 1.00 94.19 95 ILE A N 1
ATOM 749 C CA . ILE A 1 95 ? -13.738 3.339 -2.761 1.00 94.19 95 ILE A CA 1
ATOM 750 C C . ILE A 1 95 ? -13.155 3.344 -1.347 1.00 94.19 95 ILE A C 1
ATOM 752 O O . ILE A 1 95 ? -13.880 3.116 -0.385 1.00 94.19 95 ILE A O 1
ATOM 756 N N . ARG A 1 96 ? -11.874 3.702 -1.206 1.00 95.38 96 ARG A N 1
ATOM 757 C CA . ARG A 1 96 ? -11.180 3.784 0.081 1.00 95.38 96 ARG A CA 1
ATOM 758 C C . ARG A 1 96 ? -11.884 4.729 1.049 1.00 95.38 96 ARG A C 1
ATOM 760 O O . ARG A 1 96 ? -12.030 4.393 2.219 1.00 95.38 96 ARG A O 1
ATOM 767 N N . ARG A 1 97 ? -12.306 5.914 0.590 1.00 96.06 97 ARG A N 1
ATOM 768 C CA . ARG A 1 97 ? -13.004 6.881 1.451 1.00 96.06 97 ARG A CA 1
ATOM 769 C C . ARG A 1 97 ? -14.348 6.334 1.931 1.00 96.06 97 ARG A C 1
ATOM 771 O O . ARG A 1 97 ? -14.622 6.423 3.119 1.00 96.06 97 ARG A O 1
ATOM 778 N N . ALA A 1 98 ? -15.152 5.767 1.033 1.00 97.31 98 ALA A N 1
ATOM 779 C CA . ALA A 1 98 ? -16.439 5.173 1.393 1.00 97.31 98 ALA A CA 1
ATOM 780 C C . ALA A 1 98 ? -16.265 3.992 2.360 1.00 97.31 98 ALA A C 1
ATOM 782 O O . ALA A 1 98 ? -16.969 3.899 3.361 1.00 97.31 98 ALA A O 1
ATOM 783 N N . TYR A 1 99 ? -15.275 3.137 2.101 1.00 98.06 99 TYR A N 1
ATOM 784 C CA . TYR A 1 99 ? -14.971 1.985 2.939 1.00 98.06 99 TYR A CA 1
ATOM 785 C C . TYR A 1 99 ? -14.548 2.390 4.356 1.00 98.06 99 TYR A C 1
ATOM 787 O O . TYR A 1 99 ? -15.101 1.871 5.319 1.00 98.06 99 TYR A O 1
ATOM 795 N N . LEU A 1 100 ? -13.613 3.340 4.494 1.00 97.94 100 LEU A N 1
ATOM 796 C CA . LEU A 1 100 ? -13.147 3.818 5.804 1.00 97.94 100 LEU A CA 1
ATOM 797 C C . LEU A 1 100 ? -14.205 4.629 6.558 1.00 97.94 100 LEU A C 1
ATOM 799 O O . LEU A 1 100 ? -14.187 4.653 7.781 1.00 97.94 100 LEU A O 1
ATOM 803 N N . TYR A 1 101 ? -15.134 5.273 5.847 1.00 97.81 101 TYR A N 1
ATOM 804 C CA . TYR A 1 101 ? -16.282 5.921 6.480 1.00 97.81 101 TYR A CA 1
ATOM 805 C C . TYR A 1 101 ? -17.225 4.894 7.122 1.00 97.81 101 TYR A C 1
ATOM 807 O O . TYR A 1 101 ? -17.653 5.082 8.255 1.00 97.81 101 TYR A O 1
ATOM 815 N N . ALA A 1 102 ? -17.506 3.789 6.425 1.00 98.00 102 ALA A N 1
ATOM 816 C CA . ALA A 1 102 ? -18.324 2.699 6.959 1.00 98.00 102 ALA A CA 1
ATOM 817 C C . ALA A 1 102 ? -17.590 1.854 8.019 1.00 98.00 102 ALA A C 1
ATOM 819 O O . ALA A 1 102 ? -18.231 1.249 8.871 1.00 98.00 102 ALA A O 1
ATOM 820 N N . ASN A 1 103 ? -16.255 1.819 7.974 1.00 98.12 103 ASN A N 1
ATOM 821 C CA . ASN A 1 103 ? -15.411 1.001 8.844 1.00 98.12 103 ASN A CA 1
ATOM 822 C C . ASN A 1 103 ? -14.354 1.870 9.553 1.00 98.12 103 ASN A C 1
ATOM 824 O O . ASN A 1 103 ? -13.172 1.825 9.192 1.00 98.12 103 ASN A O 1
ATOM 828 N N . PRO A 1 104 ? -14.759 2.686 10.543 1.00 98.06 104 PRO A N 1
ATOM 829 C CA . PRO A 1 104 ? -13.890 3.704 11.133 1.00 98.06 104 PRO A CA 1
ATOM 830 C C . PRO A 1 104 ? -12.852 3.155 12.121 1.00 98.06 104 PRO A C 1
ATOM 832 O O . PRO A 1 104 ? -11.950 3.892 12.515 1.00 98.06 104 PRO A O 1
ATOM 835 N N . TRP A 1 105 ? -12.945 1.884 12.522 1.00 98.56 105 TRP A N 1
ATOM 836 C CA . TRP A 1 105 ? -12.115 1.293 13.575 1.00 98.56 105 TRP A CA 1
ATOM 837 C C . TRP A 1 105 ? -11.189 0.209 13.039 1.00 98.56 105 TRP A C 1
ATOM 839 O O . TRP A 1 105 ? -11.580 -0.612 12.214 1.00 98.56 105 TRP A O 1
ATOM 849 N N . CYS A 1 106 ? -9.952 0.197 13.525 1.00 98.56 106 CYS A N 1
ATOM 850 C CA . CYS A 1 106 ? -8.951 -0.805 13.195 1.00 98.56 106 CYS A CA 1
ATOM 851 C C . CYS A 1 106 ? -9.370 -2.171 13.741 1.00 98.56 106 CYS A C 1
ATOM 853 O O . CYS A 1 106 ? -9.504 -2.324 14.956 1.00 98.56 106 CYS A O 1
ATOM 855 N N . VAL A 1 107 ? -9.469 -3.184 12.877 1.00 98.25 107 VAL A N 1
ATOM 856 C CA . VAL A 1 107 ? -9.856 -4.544 13.306 1.00 98.25 107 VAL A CA 1
ATOM 857 C C . VAL A 1 107 ? -8.845 -5.208 14.246 1.00 98.25 107 VAL A C 1
ATOM 859 O O . VAL A 1 107 ? -9.201 -6.150 14.940 1.00 98.25 107 VAL A O 1
ATOM 862 N N . LEU A 1 108 ? -7.591 -4.738 14.285 1.00 97.50 108 LEU A N 1
ATOM 863 C CA . LEU A 1 108 ? -6.538 -5.349 15.107 1.00 97.50 108 LEU A CA 1
ATOM 864 C C . LEU A 1 108 ? -6.365 -4.706 16.488 1.00 97.50 108 LEU A C 1
ATOM 866 O O . LEU A 1 108 ? -5.878 -5.366 17.399 1.00 97.50 108 LEU A O 1
ATOM 870 N N . CYS A 1 109 ? -6.686 -3.419 16.644 1.00 97.75 109 CYS A N 1
ATOM 871 C CA . CYS A 1 109 ? -6.396 -2.691 17.888 1.00 97.75 109 CYS A CA 1
ATOM 872 C C . CYS A 1 109 ? -7.478 -1.700 18.332 1.00 97.75 109 CYS A C 1
ATOM 874 O O . CYS A 1 109 ? -7.284 -1.007 19.326 1.00 97.75 109 CYS A O 1
ATOM 876 N N . GLY A 1 110 ? -8.581 -1.567 17.589 1.00 97.62 110 GLY A N 1
ATOM 877 C CA . GLY A 1 110 ? -9.689 -0.669 17.931 1.00 97.62 110 GLY A CA 1
ATOM 878 C C . GLY A 1 110 ? -9.408 0.830 17.769 1.00 97.62 110 GLY A C 1
ATOM 879 O O . GLY A 1 110 ? -10.318 1.630 17.932 1.00 97.62 110 GLY A O 1
ATOM 880 N N . GLN A 1 111 ? -8.185 1.242 17.419 1.00 98.00 111 GLN A N 1
ATOM 881 C CA . GLN A 1 111 ? -7.867 2.646 17.119 1.00 98.00 111 GLN A CA 1
ATOM 882 C C . GLN A 1 111 ? -8.521 3.115 15.810 1.00 98.00 111 GLN A C 1
ATOM 884 O O . GLN A 1 111 ? -8.838 2.273 14.967 1.00 98.00 111 GLN A O 1
ATOM 889 N N . PRO A 1 112 ? -8.675 4.433 15.577 1.00 98.44 112 PRO A N 1
ATOM 890 C CA . PRO A 1 112 ? -9.185 4.945 14.310 1.00 98.44 112 PRO A CA 1
ATOM 891 C C . PRO A 1 112 ? -8.422 4.379 13.104 1.00 98.44 112 PRO A C 1
ATOM 893 O O . PRO A 1 112 ? -7.188 4.386 13.058 1.00 98.44 112 PRO A O 1
ATOM 896 N N . ALA A 1 113 ? -9.160 3.865 12.124 1.00 98.25 113 ALA A N 1
ATOM 897 C CA . ALA A 1 113 ? -8.597 3.318 10.904 1.00 98.25 113 ALA A CA 1
ATOM 898 C C . ALA A 1 113 ? -8.299 4.427 9.892 1.00 98.25 113 ALA A C 1
ATOM 900 O O . ALA A 1 113 ? -9.097 5.332 9.648 1.00 98.25 113 ALA A O 1
ATOM 901 N N . ASN A 1 114 ? -7.141 4.326 9.244 1.00 97.19 114 ASN A N 1
ATOM 902 C CA . ASN A 1 114 ? -6.731 5.252 8.190 1.00 97.19 114 ASN A CA 1
ATOM 903 C C . ASN A 1 114 ? -6.337 4.523 6.908 1.00 97.19 114 ASN A C 1
ATOM 905 O O . ASN A 1 114 ? -6.086 5.172 5.895 1.00 97.19 114 ASN A O 1
ATOM 909 N N . VAL A 1 115 ? -6.253 3.196 6.916 1.00 96.94 115 VAL A N 1
ATOM 910 C CA . VAL A 1 115 ? -5.799 2.402 5.778 1.00 96.94 115 VAL A CA 1
ATOM 911 C C . VAL A 1 115 ? -6.834 1.328 5.480 1.00 96.94 115 VAL A C 1
ATOM 913 O O . VAL A 1 115 ? -7.265 0.620 6.383 1.00 96.94 115 VAL A O 1
ATOM 916 N N . ALA A 1 116 ? -7.252 1.238 4.218 1.00 97.00 116 ALA A N 1
ATOM 917 C CA . ALA A 1 116 ? -8.015 0.104 3.713 1.00 97.00 116 ALA A CA 1
ATOM 918 C C . ALA A 1 116 ? -6.997 -0.883 3.134 1.00 97.00 116 ALA A C 1
ATOM 920 O O . ALA A 1 116 ? -6.480 -0.656 2.041 1.00 97.00 116 ALA A O 1
ATOM 921 N N . ASP A 1 117 ? -6.647 -1.884 3.933 1.00 95.88 117 ASP A N 1
ATOM 922 C CA . ASP A 1 117 ? -5.622 -2.883 3.632 1.00 95.88 117 ASP A CA 1
ATOM 923 C C . ASP A 1 117 ? -6.229 -4.051 2.853 1.00 95.88 117 ASP A C 1
ATOM 925 O O . ASP A 1 117 ? -7.306 -4.523 3.221 1.00 95.88 117 ASP A O 1
ATOM 929 N N . HIS A 1 118 ? -5.557 -4.519 1.797 1.00 95.00 118 HIS A N 1
ATOM 930 C CA . HIS A 1 118 ? -6.008 -5.685 1.031 1.00 95.00 118 HIS A CA 1
ATOM 931 C C . HIS A 1 118 ? -5.658 -6.978 1.778 1.00 95.00 118 HIS A C 1
ATOM 933 O O . HIS A 1 118 ? -4.488 -7.238 2.052 1.00 95.00 118 HIS A O 1
ATOM 939 N N . PHE A 1 119 ? -6.667 -7.789 2.099 1.00 94.88 119 PHE A N 1
ATOM 940 C CA . PHE A 1 119 ? -6.543 -9.002 2.913 1.00 94.88 119 PHE A CA 1
ATOM 941 C C . PHE A 1 119 ? -7.536 -10.086 2.438 1.00 94.88 119 PHE A C 1
ATOM 943 O O . PHE A 1 119 ? -8.646 -9.739 2.028 1.00 94.88 119 PHE A O 1
ATOM 950 N N . PRO A 1 120 ? -7.205 -11.397 2.495 1.00 92.50 120 PRO A N 1
ATOM 951 C CA . PRO A 1 120 ? -5.950 -12.003 2.968 1.00 92.50 120 PRO A CA 1
ATOM 952 C C . PRO A 1 120 ? -4.803 -11.950 1.957 1.00 92.50 120 PRO A C 1
ATOM 954 O O . PRO A 1 120 ? -3.647 -12.112 2.331 1.00 92.50 120 PRO A O 1
ATOM 957 N N . LEU A 1 121 ? -5.121 -11.722 0.685 1.00 92.44 121 LEU A N 1
ATOM 958 C CA . LEU A 1 121 ? -4.142 -11.591 -0.385 1.00 92.44 121 LEU A CA 1
ATOM 959 C C . LEU A 1 121 ? -3.899 -10.119 -0.688 1.00 92.44 121 LEU A C 1
ATOM 961 O O . LEU A 1 121 ? -4.819 -9.298 -0.642 1.00 92.44 121 LEU A O 1
ATOM 965 N N . SER A 1 122 ? -2.674 -9.798 -1.087 1.00 89.56 122 SER A N 1
ATOM 966 C CA . SER A 1 122 ? -2.366 -8.485 -1.631 1.00 89.56 122 SER A CA 1
ATOM 967 C C . SER A 1 122 ? -3.162 -8.229 -2.912 1.00 89.56 122 SER A C 1
ATOM 969 O O . SER A 1 122 ? -3.517 -9.139 -3.669 1.00 89.56 122 SER A O 1
ATOM 971 N N . ARG A 1 123 ? -3.372 -6.948 -3.226 1.00 89.19 123 ARG A N 1
ATOM 972 C CA . ARG A 1 123 ? -4.008 -6.538 -4.484 1.00 89.19 123 ARG A CA 1
ATOM 973 C C . ARG A 1 123 ? -3.331 -7.151 -5.714 1.00 89.19 123 ARG A C 1
ATOM 975 O O . ARG A 1 123 ? -4.013 -7.514 -6.667 1.00 89.19 123 ARG A O 1
ATOM 982 N N . ARG A 1 124 ? -1.995 -7.267 -5.701 1.00 85.44 124 ARG A N 1
ATOM 983 C CA . ARG A 1 124 ? -1.221 -7.844 -6.811 1.00 85.44 124 ARG A CA 1
ATOM 984 C C . ARG A 1 124 ? -1.515 -9.331 -6.973 1.00 85.44 124 ARG A C 1
ATOM 986 O O . ARG A 1 124 ? -1.737 -9.769 -8.094 1.00 85.44 124 ARG A O 1
ATOM 993 N N . GLU A 1 125 ? -1.539 -10.084 -5.879 1.00 90.00 125 GLU A N 1
ATOM 994 C CA . GLU A 1 125 ? -1.848 -11.516 -5.914 1.00 90.00 125 GLU A CA 1
ATOM 995 C C . GLU A 1 125 ? -3.272 -11.769 -6.405 1.00 90.00 125 GLU A C 1
ATOM 997 O O . GLU A 1 125 ? -3.487 -12.678 -7.199 1.00 90.00 125 GLU A O 1
ATOM 1002 N N . MET A 1 126 ? -4.236 -10.939 -6.001 1.00 91.81 126 MET A N 1
ATOM 1003 C CA . MET A 1 126 ? -5.609 -11.037 -6.505 1.00 91.81 126 MET A CA 1
ATOM 1004 C C . MET A 1 126 ? -5.689 -10.770 -8.009 1.00 91.81 126 MET A C 1
ATOM 1006 O O . MET A 1 126 ? -6.302 -11.549 -8.733 1.00 91.81 126 MET A O 1
ATOM 1010 N N . ILE A 1 127 ? -5.010 -9.727 -8.498 1.00 88.88 127 ILE A N 1
ATOM 1011 C CA . ILE A 1 127 ? -4.928 -9.443 -9.940 1.00 88.88 127 ILE A CA 1
ATOM 1012 C C . ILE A 1 127 ? -4.264 -10.606 -10.686 1.00 88.88 127 ILE A C 1
ATOM 1014 O O . ILE A 1 127 ? -4.762 -11.022 -11.727 1.00 88.88 127 ILE A O 1
ATOM 1018 N N . ALA A 1 128 ? -3.178 -11.163 -10.146 1.00 88.62 128 ALA A N 1
ATOM 1019 C CA . ALA A 1 128 ? -2.487 -12.306 -10.743 1.00 88.62 128 ALA A CA 1
ATOM 1020 C C . ALA A 1 128 ? -3.366 -13.569 -10.792 1.00 88.62 128 ALA A C 1
ATOM 1022 O O . ALA A 1 128 ? -3.249 -14.357 -11.723 1.00 88.62 128 ALA A O 1
ATOM 1023 N N . ARG A 1 129 ? -4.275 -13.742 -9.824 1.00 92.38 129 ARG A N 1
ATOM 1024 C CA . ARG A 1 129 ? -5.276 -14.822 -9.800 1.00 92.38 129 ARG A CA 1
ATOM 1025 C C . ARG A 1 129 ? -6.514 -14.542 -10.662 1.00 92.38 129 ARG A C 1
ATOM 1027 O O . ARG A 1 129 ? -7.417 -15.371 -10.690 1.00 92.38 129 ARG A O 1
ATOM 1034 N N . GLY A 1 130 ? -6.577 -13.401 -11.348 1.00 91.56 130 GLY A N 1
ATOM 1035 C CA . GLY A 1 130 ? -7.704 -13.042 -12.211 1.00 91.56 130 GLY A CA 1
ATOM 1036 C C . GLY A 1 130 ? -8.935 -12.510 -11.470 1.00 91.56 130 GLY A C 1
ATOM 1037 O O . GLY A 1 130 ? -10.030 -12.541 -12.024 1.00 91.56 130 GLY A O 1
ATOM 1038 N N . GLU A 1 131 ? -8.790 -12.014 -10.236 1.00 90.69 131 GLU A N 1
ATOM 1039 C CA . GLU A 1 131 ? -9.895 -11.367 -9.520 1.00 90.69 131 GLU A CA 1
ATOM 1040 C C . GLU A 1 131 ? -10.355 -10.112 -10.277 1.00 90.69 131 GLU A C 1
ATOM 1042 O O . GLU A 1 131 ? -9.578 -9.186 -10.531 1.00 90.69 131 GLU A O 1
ATOM 1047 N N . VAL A 1 132 ? -11.643 -10.080 -10.623 1.00 89.75 132 VAL A N 1
ATOM 1048 C CA . VAL A 1 132 ? -12.249 -9.027 -11.449 1.00 89.75 132 VAL A CA 1
ATOM 1049 C C . VAL A 1 132 ? -12.355 -7.719 -10.669 1.00 89.75 132 VAL A C 1
ATOM 1051 O O . VAL A 1 132 ? -12.212 -6.633 -11.238 1.00 89.75 132 VAL A O 1
ATOM 1054 N N . ASN A 1 133 ? -12.601 -7.800 -9.358 1.00 91.00 133 ASN A N 1
ATOM 1055 C CA . ASN A 1 133 ? -12.720 -6.624 -8.506 1.00 91.00 133 ASN A CA 1
ATOM 1056 C C . ASN A 1 133 ? -11.871 -6.752 -7.233 1.00 91.00 133 ASN A C 1
ATOM 1058 O O . ASN A 1 133 ? -12.416 -6.945 -6.144 1.00 91.00 133 ASN A O 1
ATOM 1062 N N . PRO A 1 134 ? -10.543 -6.562 -7.336 1.00 91.31 134 PRO A N 1
ATOM 1063 C CA . PRO A 1 134 ? -9.639 -6.697 -6.194 1.00 91.31 134 PRO A CA 1
ATOM 1064 C C . PRO A 1 134 ? -9.848 -5.600 -5.137 1.00 91.31 134 PRO A C 1
ATOM 1066 O O . PRO A 1 134 ? -9.372 -5.730 -4.018 1.00 91.31 134 PRO A O 1
ATOM 1069 N N . ASP A 1 135 ? -10.567 -4.523 -5.474 1.00 92.56 135 ASP A N 1
ATOM 1070 C CA . ASP A 1 135 ? -10.868 -3.399 -4.579 1.00 92.56 135 ASP A CA 1
ATOM 1071 C C . ASP A 1 135 ? -12.268 -3.516 -3.934 1.00 92.56 135 ASP A C 1
ATOM 1073 O O . ASP A 1 135 ? -12.772 -2.554 -3.353 1.00 92.56 135 ASP A O 1
ATOM 1077 N N . ALA A 1 136 ? -12.930 -4.675 -4.051 1.00 93.62 136 ALA A N 1
ATOM 1078 C CA . ALA A 1 136 ? -14.203 -4.943 -3.386 1.00 93.62 136 ALA A CA 1
ATOM 1079 C C . ALA A 1 136 ? -14.050 -4.954 -1.855 1.00 93.62 136 ALA A C 1
ATOM 1081 O O . ALA A 1 136 ? -13.053 -5.441 -1.330 1.00 93.62 136 ALA A O 1
ATOM 1082 N N . ALA A 1 137 ? -15.081 -4.509 -1.127 1.00 95.31 137 ALA A N 1
ATOM 1083 C CA . ALA A 1 137 ? -15.061 -4.438 0.340 1.00 95.31 137 ALA A CA 1
ATOM 1084 C C . ALA A 1 137 ? -14.728 -5.779 1.026 1.00 95.31 137 ALA A C 1
ATOM 1086 O O . ALA A 1 137 ? -14.097 -5.771 2.076 1.00 95.31 137 ALA A O 1
ATOM 1087 N N . LYS A 1 138 ? -15.086 -6.918 0.407 1.00 95.81 138 LYS A N 1
ATOM 1088 C CA . LYS A 1 138 ? -14.762 -8.277 0.888 1.00 95.81 138 LYS A CA 1
ATOM 1089 C C . LYS A 1 138 ? -13.256 -8.576 0.954 1.00 95.81 138 LYS A C 1
ATOM 1091 O O . LYS A 1 138 ? -12.852 -9.498 1.647 1.00 95.81 138 LYS A O 1
ATOM 1096 N N . HIS A 1 139 ? -12.448 -7.821 0.212 1.00 96.06 139 HIS A N 1
ATOM 1097 C CA . HIS A 1 139 ? -10.993 -7.952 0.169 1.00 96.06 139 HIS A CA 1
ATOM 1098 C C . HIS A 1 139 ? -10.281 -6.874 0.975 1.00 96.06 139 HIS A C 1
ATOM 1100 O O . HIS A 1 139 ? -9.062 -6.764 0.896 1.00 96.06 139 HIS A O 1
ATOM 1106 N N . LEU A 1 140 ? -11.025 -6.034 1.693 1.00 96.81 140 LEU A N 1
ATOM 1107 C CA . LEU A 1 140 ? -10.473 -4.933 2.459 1.00 96.81 140 LEU A CA 1
ATOM 1108 C C . LEU A 1 140 ? -10.686 -5.184 3.947 1.00 96.81 140 LEU A C 1
ATOM 1110 O O . LEU A 1 140 ? -11.713 -5.728 4.354 1.00 96.81 140 LEU A O 1
ATOM 1114 N N . ARG A 1 141 ? -9.740 -4.714 4.757 1.00 97.69 141 ARG A N 1
ATOM 1115 C CA . ARG A 1 141 ? -9.908 -4.542 6.203 1.00 97.69 141 ARG A CA 1
ATOM 1116 C C . ARG A 1 141 ? -9.462 -3.142 6.639 1.00 97.69 141 ARG A C 1
ATOM 1118 O O . ARG A 1 141 ? -8.506 -2.601 6.072 1.00 97.69 141 ARG A O 1
ATOM 1125 N N . PRO A 1 142 ? -10.119 -2.528 7.636 1.00 98.31 142 PRO A N 1
ATOM 1126 C CA . PRO A 1 142 ? -9.728 -1.221 8.146 1.00 98.31 142 PRO A CA 1
ATOM 1127 C C . PRO A 1 142 ? -8.566 -1.377 9.139 1.00 98.31 142 PRO A C 1
ATOM 1129 O O . PRO A 1 142 ? -8.671 -2.103 10.127 1.00 98.31 142 PRO A O 1
ATOM 1132 N N . LEU A 1 143 ? -7.449 -0.689 8.906 1.00 98.44 143 LEU A N 1
ATOM 1133 C CA . LEU A 1 143 ? -6.293 -0.680 9.806 1.00 98.44 143 LEU A CA 1
ATOM 1134 C C . LEU A 1 143 ? -5.863 0.746 10.157 1.00 98.44 143 LEU A C 1
ATOM 1136 O O . LEU A 1 143 ? -5.953 1.672 9.345 1.00 98.44 143 LEU A O 1
ATOM 1140 N N . CYS A 1 144 ? -5.333 0.923 11.367 1.00 98.38 144 CYS A N 1
ATOM 1141 C CA . CYS A 1 144 ? -4.527 2.096 11.686 1.00 98.38 144 CYS A CA 1
ATOM 1142 C C . CYS A 1 144 ? -3.138 1.963 11.036 1.00 98.38 144 CYS A C 1
ATOM 1144 O O . CYS A 1 144 ? -2.685 0.860 10.716 1.00 98.38 144 CYS A O 1
ATOM 1146 N N . ILE A 1 145 ? -2.438 3.085 10.864 1.00 97.19 145 ILE A N 1
ATOM 1147 C CA . ILE A 1 145 ? -1.129 3.117 10.187 1.00 97.19 145 ILE A CA 1
ATOM 1148 C C . ILE A 1 145 ? -0.112 2.198 10.887 1.00 97.19 145 ILE A C 1
ATOM 1150 O O . ILE A 1 145 ? 0.622 1.470 10.223 1.00 97.19 145 ILE A O 1
ATOM 1154 N N . GLY A 1 146 ? -0.099 2.179 12.225 1.00 97.81 146 GLY A N 1
ATOM 1155 C CA . GLY A 1 146 ? 0.831 1.349 12.998 1.00 97.81 146 GLY A CA 1
ATOM 1156 C C . GLY A 1 146 ? 0.622 -0.152 12.781 1.00 97.81 146 GLY A C 1
ATOM 1157 O O . GLY A 1 146 ? 1.584 -0.887 12.552 1.00 97.81 146 GLY A O 1
ATOM 1158 N N . CYS A 1 147 ? -0.634 -0.603 12.802 1.00 97.81 147 CYS A N 1
ATOM 1159 C CA . CYS A 1 147 ? -0.989 -1.995 12.527 1.00 97.81 147 CYS A CA 1
ATOM 1160 C C . CYS A 1 147 ? -0.697 -2.380 11.075 1.00 97.81 147 CYS A C 1
ATOM 1162 O O . CYS A 1 147 ? -0.099 -3.426 10.841 1.00 97.81 147 CYS A O 1
ATOM 1164 N N . HIS A 1 148 ? -1.051 -1.519 10.117 1.00 96.38 148 HIS A N 1
ATOM 1165 C CA . HIS A 1 148 ? -0.763 -1.745 8.702 1.00 96.38 148 HIS A CA 1
ATOM 1166 C C . HIS A 1 148 ? 0.741 -1.921 8.446 1.00 96.38 148 HIS A C 1
ATOM 1168 O O . HIS A 1 148 ? 1.152 -2.911 7.850 1.00 96.38 148 HIS A O 1
ATOM 1174 N N . ASN A 1 149 ? 1.584 -1.021 8.965 1.00 94.56 149 ASN A N 1
ATOM 1175 C CA . ASN A 1 149 ? 3.034 -1.098 8.761 1.00 94.56 149 ASN A CA 1
ATOM 1176 C C . ASN A 1 149 ? 3.640 -2.371 9.366 1.00 94.56 149 ASN A C 1
ATOM 1178 O O . ASN A 1 149 ? 4.518 -2.987 8.762 1.00 94.56 149 ASN A O 1
ATOM 1182 N N . ARG A 1 150 ? 3.161 -2.782 10.548 1.00 94.19 150 ARG A N 1
ATOM 1183 C CA . ARG A 1 150 ? 3.578 -4.034 11.193 1.00 94.19 150 ARG A CA 1
ATOM 1184 C C . ARG A 1 150 ? 3.221 -5.246 10.341 1.00 94.19 150 ARG A C 1
ATOM 1186 O O . ARG A 1 150 ? 4.032 -6.161 10.230 1.00 94.19 150 ARG A O 1
ATOM 1193 N N . GLU A 1 151 ? 2.037 -5.245 9.744 1.00 93.19 151 GLU A N 1
ATOM 1194 C CA . GLU A 1 151 ? 1.613 -6.325 8.865 1.00 93.19 151 GLU A CA 1
ATOM 1195 C C . GLU A 1 151 ? 2.448 -6.376 7.584 1.00 93.19 151 GLU A C 1
ATOM 1197 O O . GLU A 1 151 ? 2.953 -7.437 7.225 1.00 93.19 151 GLU A O 1
ATOM 1202 N N . THR A 1 152 ? 2.649 -5.234 6.918 1.00 89.69 152 THR A N 1
ATOM 1203 C CA . THR A 1 152 ? 3.490 -5.164 5.716 1.00 89.69 152 THR A CA 1
ATOM 1204 C C . THR A 1 152 ? 4.896 -5.678 6.014 1.00 89.69 152 THR A C 1
ATOM 1206 O O . THR A 1 152 ? 5.418 -6.491 5.262 1.00 89.69 152 THR A O 1
ATOM 1209 N N . ALA A 1 153 ? 5.492 -5.277 7.141 1.00 88.12 153 ALA A N 1
ATOM 1210 C CA . ALA A 1 153 ? 6.825 -5.734 7.530 1.00 88.12 153 ALA A CA 1
ATOM 1211 C C . ALA A 1 153 ? 6.905 -7.255 7.749 1.00 88.12 153 ALA A C 1
ATOM 1213 O O . ALA A 1 153 ? 7.930 -7.859 7.444 1.00 88.12 153 ALA A O 1
ATOM 1214 N N . ARG A 1 154 ? 5.837 -7.872 8.269 1.00 86.88 154 ARG A N 1
ATOM 1215 C CA . ARG A 1 154 ? 5.768 -9.320 8.519 1.00 86.88 154 ARG A CA 1
ATOM 1216 C C . ARG A 1 154 ? 5.519 -10.121 7.246 1.00 86.88 154 ARG A C 1
ATOM 1218 O O . ARG A 1 154 ? 6.210 -11.103 6.999 1.00 86.88 154 ARG A O 1
ATOM 1225 N N . ASN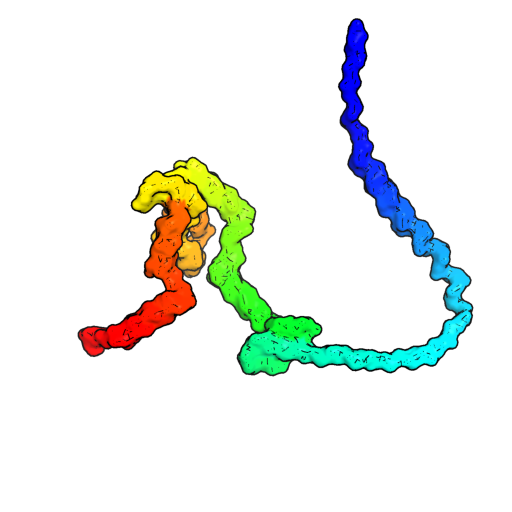 A 1 155 ? 4.546 -9.697 6.446 1.00 84.00 155 ASN A N 1
ATOM 1226 C CA . ASN A 1 155 ? 4.005 -10.511 5.357 1.00 84.00 155 ASN A CA 1
ATOM 1227 C C . ASN A 1 155 ? 4.577 -10.135 3.986 1.00 84.00 155 ASN A C 1
ATOM 1229 O O . ASN A 1 155 ? 4.560 -10.947 3.067 1.00 84.00 155 ASN A O 1
ATOM 1233 N N . GLN A 1 156 ? 5.077 -8.910 3.832 1.00 80.38 156 GLN A N 1
ATOM 1234 C CA . GLN A 1 156 ? 5.614 -8.381 2.577 1.00 80.38 156 GLN A CA 1
ATOM 1235 C C . GLN A 1 156 ? 6.918 -7.601 2.831 1.00 80.38 156 GLN A C 1
ATOM 1237 O O . GLN A 1 156 ? 6.994 -6.405 2.525 1.00 80.38 156 GLN A O 1
ATOM 1242 N N . PRO A 1 157 ? 7.954 -8.243 3.412 1.00 80.44 157 PRO A N 1
ATOM 1243 C CA . PRO A 1 157 ? 9.227 -7.577 3.637 1.00 80.44 157 PRO A CA 1
ATOM 1244 C C . PRO A 1 157 ? 9.825 -7.138 2.294 1.00 80.44 157 PRO A C 1
ATOM 1246 O O . PRO A 1 157 ? 9.821 -7.887 1.318 1.00 80.44 157 PRO A O 1
ATOM 1249 N N . GLY A 1 158 ? 10.329 -5.906 2.237 1.00 80.56 158 GLY A N 1
ATOM 1250 C CA . GLY A 1 158 ? 11.021 -5.353 1.073 1.00 80.56 158 GLY A CA 1
ATOM 1251 C C . GLY A 1 158 ? 12.504 -5.106 1.353 1.00 80.56 158 GLY A C 1
ATOM 1252 O O . GLY A 1 158 ? 12.917 -4.986 2.507 1.00 80.56 158 GLY A O 1
ATOM 1253 N N . GLY A 1 159 ? 13.307 -4.995 0.291 1.00 83.19 159 GLY A N 1
ATOM 1254 C CA . GLY A 1 159 ? 14.724 -4.622 0.375 1.00 83.19 159 GLY A CA 1
ATOM 1255 C C . GLY A 1 159 ? 15.533 -5.537 1.300 1.00 83.19 159 GLY A C 1
ATOM 1256 O O . GLY A 1 159 ? 15.412 -6.758 1.232 1.00 83.19 159 GLY A O 1
ATOM 1257 N N . PHE A 1 160 ? 16.317 -4.936 2.197 1.00 83.25 160 PHE A N 1
ATOM 1258 C CA . PHE A 1 160 ? 17.190 -5.656 3.130 1.00 83.25 160 PHE A CA 1
ATOM 1259 C C . PHE A 1 160 ? 16.450 -6.642 4.044 1.00 83.25 160 PHE A C 1
ATOM 1261 O O . PHE A 1 160 ? 17.016 -7.667 4.407 1.00 83.25 160 PHE A O 1
ATOM 1268 N N . ALA A 1 161 ? 15.191 -6.372 4.412 1.00 81.00 161 ALA A N 1
ATOM 1269 C CA . ALA A 1 161 ? 14.415 -7.289 5.249 1.00 81.00 161 ALA A CA 1
ATOM 1270 C C . ALA A 1 161 ? 14.049 -8.578 4.495 1.00 81.00 161 ALA A C 1
ATOM 1272 O O . ALA A 1 161 ? 14.083 -9.661 5.076 1.00 81.00 161 ALA A O 1
ATOM 1273 N N . ALA A 1 162 ? 13.742 -8.466 3.197 1.00 83.94 162 ALA A N 1
ATOM 1274 C CA . ALA A 1 162 ? 13.508 -9.623 2.338 1.00 83.94 162 ALA A CA 1
ATOM 1275 C C . ALA A 1 162 ? 14.796 -10.435 2.160 1.00 83.94 162 ALA A C 1
ATOM 1277 O O . ALA A 1 162 ? 14.786 -11.647 2.341 1.00 83.94 162 ALA A O 1
ATOM 1278 N N . GLU A 1 163 ? 15.917 -9.757 1.890 1.00 84.94 163 GLU A N 1
ATOM 1279 C CA . GLU A 1 163 ? 17.225 -10.402 1.731 1.00 84.94 163 GLU A CA 1
ATOM 1280 C C . GLU A 1 163 ? 17.674 -11.114 3.014 1.00 84.94 163 GLU A C 1
ATOM 1282 O O . GLU A 1 163 ? 18.115 -12.260 2.971 1.00 84.94 163 GLU A O 1
ATOM 1287 N N . ALA A 1 164 ? 17.521 -10.467 4.173 1.00 85.12 164 ALA A N 1
ATOM 1288 C CA . ALA A 1 164 ? 17.842 -11.065 5.462 1.00 85.12 164 ALA A CA 1
ATOM 1289 C C . ALA A 1 164 ? 16.978 -12.300 5.747 1.00 85.12 164 ALA A C 1
ATOM 1291 O O . ALA A 1 164 ? 17.486 -13.276 6.298 1.00 85.12 164 ALA A O 1
ATOM 1292 N N . ARG A 1 165 ? 15.695 -12.277 5.356 1.00 83.19 165 ARG A N 1
ATOM 1293 C CA . ARG A 1 165 ? 14.814 -13.444 5.446 1.00 83.19 165 ARG A CA 1
ATOM 1294 C C . ARG A 1 165 ? 15.313 -14.581 4.552 1.00 83.19 165 ARG A C 1
ATOM 1296 O O . ARG A 1 165 ? 15.554 -15.662 5.074 1.00 83.19 165 ARG A O 1
ATOM 1303 N N . SER A 1 166 ? 15.566 -14.323 3.267 1.00 84.50 166 SER A N 1
ATOM 1304 C CA . SER A 1 166 ? 16.104 -15.328 2.337 1.00 84.50 166 SER A CA 1
ATOM 1305 C C . SER A 1 166 ? 17.444 -15.898 2.802 1.00 84.50 166 SER A C 1
ATOM 1307 O O . SER A 1 166 ? 17.683 -17.092 2.672 1.00 84.50 166 SER A O 1
ATOM 1309 N N . ARG A 1 167 ? 18.321 -15.066 3.378 1.00 86.81 167 ARG A N 1
ATOM 1310 C CA . ARG A 1 167 ? 19.614 -15.511 3.910 1.00 86.81 167 ARG A CA 1
ATOM 1311 C C . ARG A 1 167 ? 19.450 -16.435 5.114 1.00 86.81 167 ARG A C 1
ATOM 1313 O O . ARG A 1 167 ? 20.158 -17.431 5.194 1.00 86.81 167 ARG A O 1
ATOM 1320 N N . ARG A 1 168 ? 18.528 -16.116 6.031 1.00 85.44 168 ARG A N 1
ATOM 1321 C CA . ARG A 1 168 ? 18.197 -16.983 7.174 1.00 85.44 168 ARG A CA 1
ATOM 1322 C C . ARG A 1 168 ? 17.638 -18.318 6.693 1.00 85.44 168 ARG A C 1
ATOM 1324 O O . ARG A 1 168 ? 18.181 -19.347 7.070 1.00 85.44 168 ARG A O 1
ATOM 1331 N N . GLU A 1 169 ? 16.652 -18.282 5.798 1.00 84.00 169 GLU A N 1
ATOM 1332 C CA . GLU A 1 169 ? 16.046 -19.476 5.191 1.00 84.00 169 GLU A CA 1
ATOM 1333 C C . GLU A 1 169 ? 17.084 -20.332 4.441 1.00 84.00 169 GLU A C 1
ATOM 1335 O O . GLU A 1 169 ? 17.051 -21.549 4.541 1.00 84.00 169 GLU A O 1
ATOM 1340 N N . ALA A 1 170 ? 18.052 -19.721 3.747 1.00 82.31 170 ALA A N 1
ATOM 1341 C CA . ALA A 1 170 ? 19.139 -20.449 3.085 1.00 82.31 170 ALA A CA 1
ATOM 1342 C C . ALA A 1 170 ? 20.172 -21.040 4.064 1.00 82.31 170 ALA A C 1
ATOM 1344 O O . ALA A 1 170 ? 20.779 -22.067 3.769 1.00 82.31 170 ALA A O 1
ATOM 1345 N N . SER A 1 171 ? 20.410 -20.386 5.208 1.00 82.50 171 SER A N 1
ATOM 1346 C CA . SER A 1 171 ? 21.321 -20.885 6.252 1.00 82.50 171 SER A CA 1
ATOM 1347 C C . SER A 1 171 ? 20.702 -21.982 7.117 1.00 82.50 171 SER A C 1
ATOM 1349 O O . SER A 1 171 ? 21.420 -22.797 7.698 1.00 82.50 171 SER A O 1
ATOM 1351 N N . GLU A 1 172 ? 19.375 -22.006 7.200 1.00 78.12 172 GLU A N 1
ATOM 1352 C CA . GLU A 1 172 ? 18.611 -23.022 7.904 1.00 78.12 172 GLU A CA 1
ATOM 1353 C C . GLU A 1 172 ? 18.553 -24.262 7.010 1.00 78.12 172 GLU A C 1
ATOM 1355 O O . GLU A 1 172 ? 17.693 -24.416 6.147 1.00 78.12 172 GLU A O 1
ATOM 1360 N N . ARG A 1 173 ? 19.573 -25.114 7.156 1.00 64.19 173 ARG A N 1
ATOM 1361 C CA . ARG A 1 173 ? 19.690 -26.384 6.439 1.00 64.19 173 ARG A CA 1
ATOM 1362 C C . ARG A 1 173 ? 18.369 -27.157 6.587 1.00 64.19 173 ARG A C 1
ATOM 1364 O O . ARG A 1 173 ? 17.956 -27.383 7.727 1.00 64.19 173 ARG A O 1
ATOM 1371 N N . PRO A 1 174 ? 17.698 -27.550 5.486 1.00 68.25 174 PRO A N 1
ATOM 1372 C CA . PRO A 1 174 ? 16.473 -28.328 5.590 1.00 68.25 174 PRO A CA 1
ATOM 1373 C C . PRO A 1 174 ? 16.766 -29.626 6.357 1.00 68.25 174 PRO A C 1
ATOM 1375 O O . PRO A 1 174 ? 17.888 -30.138 6.276 1.00 68.25 174 PRO A O 1
ATOM 1378 N N . PRO A 1 175 ? 15.802 -30.153 7.128 1.00 61.38 175 PRO A N 1
ATOM 1379 C CA . PRO A 1 175 ? 15.988 -31.357 7.928 1.00 61.38 175 PRO A CA 1
ATOM 1380 C C . PRO A 1 175 ? 15.977 -32.625 7.054 1.00 61.38 175 PRO A C 1
ATOM 1382 O O . PRO A 1 175 ? 15.219 -33.543 7.336 1.00 61.38 175 PRO A O 1
ATOM 1385 N N . PHE A 1 176 ? 16.759 -32.658 5.974 1.00 64.25 176 PHE A N 1
ATOM 1386 C CA . PHE A 1 176 ? 17.125 -33.837 5.184 1.00 64.25 176 PHE A CA 1
ATOM 1387 C C . PHE A 1 176 ? 18.216 -33.463 4.169 1.00 64.25 176 PHE A C 1
ATOM 1389 O O . PHE A 1 176 ? 18.017 -32.498 3.396 1.00 64.25 176 PHE A O 1
#

Foldseek 3Di:
DDDDDDDDDDPVPPVVVVVVVVVPPVPPPPPPPDDDDDDPPPPPPDDDDFFPAEPDPPGRDGHPPYYHDPVVVVVVVVVCVLVVVPCPDPVNVVLFVVLCVVVQAAPPPRPGFDDFAFPDDHLSVCVVVVPPCSSDSVRTGTHHPVVVVVCCCVPPNDDPSVVVVVVVVVVPPPPD

Organism: NCBI:txid1042984

pLDDT: mean 77.42, std 19.59, range [37.41, 98.56]